Protein AF-A0A7K2Z0Q7-F1 (afdb_monomer)

pLDDT: mean 94.9, std 4.0, range [73.31, 98.5]

Solvent-accessible surface area (backbone atoms only — not comparable to full-atom values): 5760 Å² total; per-residue (Å²): 138,66,60,49,53,21,28,25,45,34,69,58,97,89,40,77,43,82,45,73,49,55,73,80,82,40,60,66,67,76,43,78,44,81,46,44,81,87,49,41,66,60,53,51,54,57,59,68,65,64,79,80,56,42,56,82,35,49,38,47,48,37,37,37,35,38,58,50,102,88,40,72,49,80,48,76,46,66,43,68,94,50,44,56,84,77,46,50,59,61,52,54,63,75,75,110

Secondary structure (DSSP, 8-state):
--SGGGEE--EETTEE--EE--TTTTPPPEEEEE--TTTHHHHHHHHHTPPP-TTTS-SEEEEEEESSSS-EEEEEEE-TTS--TTTHHHHHHHH-

Sequence (96 aa):
RHESLRTVFPEVEGVPCQQVLTPEAAAPRLIVTPTSETELPAALEAGARYAFDLATEIPLRVELFTLSAKEHALLVVMHHIAGDGWSLGPLASDLT

Structure (mmCIF, N/CA/C/O backbone):
data_AF-A0A7K2Z0Q7-F1
#
_entry.id   AF-A0A7K2Z0Q7-F1
#
loop_
_atom_site.group_PDB
_atom_site.id
_atom_site.type_symbol
_atom_site.label_atom_id
_atom_site.label_alt_id
_atom_site.label_comp_id
_atom_site.label_asym_id
_atom_site.label_entity_id
_atom_site.label_seq_id
_atom_site.pdbx_PDB_ins_code
_atom_site.Cartn_x
_atom_site.Cartn_y
_atom_site.Cartn_z
_atom_site.occupancy
_atom_site.B_iso_or_equiv
_atom_site.auth_seq_id
_atom_site.auth_comp_id
_atom_site.auth_asym_id
_atom_site.auth_atom_id
_atom_site.pdbx_PDB_model_num
ATOM 1 N N . ARG A 1 1 ? -7.093 6.555 -10.856 1.00 89.25 1 ARG A N 1
ATOM 2 C CA . ARG A 1 1 ? -6.815 7.977 -11.175 1.00 89.25 1 ARG A CA 1
ATOM 3 C C . ARG A 1 1 ? -5.325 8.213 -11.396 1.00 89.25 1 ARG A C 1
ATOM 5 O O . ARG A 1 1 ? -4.958 8.606 -12.490 1.00 89.25 1 ARG A O 1
ATOM 12 N N . HIS A 1 2 ? -4.487 7.954 -10.393 1.00 94.50 2 HIS A N 1
ATOM 13 C CA . HIS A 1 2 ? -3.042 8.208 -10.443 1.00 94.50 2 HIS A CA 1
ATOM 14 C C . HIS A 1 2 ? -2.285 7.078 -11.135 1.00 94.50 2 HIS A C 1
ATOM 16 O O . HIS A 1 2 ? -2.485 5.920 -10.781 1.00 94.50 2 HIS A O 1
ATOM 22 N N . GLU A 1 3 ? -1.436 7.398 -12.114 1.00 96.69 3 GLU A N 1
ATOM 23 C CA . GLU A 1 3 ? -0.592 6.396 -12.782 1.00 96.69 3 GLU A CA 1
ATOM 24 C C . GLU A 1 3 ? 0.519 5.891 -11.863 1.00 96.69 3 GLU A C 1
ATOM 26 O O . GLU A 1 3 ? 0.752 4.691 -11.818 1.00 96.69 3 GLU A O 1
ATOM 31 N N . SER A 1 4 ? 1.113 6.773 -11.050 1.00 96.12 4 SER A N 1
ATOM 32 C CA . SER A 1 4 ? 2.189 6.419 -10.114 1.00 96.12 4 SER A CA 1
ATOM 33 C C . SER A 1 4 ? 1.802 5.310 -9.130 1.00 96.12 4 SER A C 1
ATOM 35 O O . SER A 1 4 ? 2.632 4.469 -8.802 1.00 96.12 4 SER A O 1
ATOM 37 N N . LEU A 1 5 ? 0.533 5.254 -8.706 1.00 95.75 5 LEU A N 1
ATOM 38 C CA . LEU A 1 5 ? 0.018 4.224 -7.793 1.00 95.75 5 LEU A CA 1
ATOM 39 C C . LEU A 1 5 ? -0.240 2.867 -8.466 1.00 95.75 5 LEU A C 1
ATOM 41 O O . LEU A 1 5 ? -0.519 1.895 -7.772 1.00 95.75 5 LEU A O 1
ATOM 45 N N . ARG A 1 6 ? -0.167 2.793 -9.799 1.00 97.25 6 ARG A N 1
ATOM 46 C CA . ARG A 1 6 ? -0.337 1.568 -10.602 1.00 97.25 6 ARG A CA 1
ATOM 47 C C . ARG A 1 6 ? 0.902 1.248 -11.442 1.00 97.25 6 ARG A C 1
ATOM 49 O O . ARG A 1 6 ? 0.801 0.525 -12.430 1.00 97.25 6 ARG A O 1
ATOM 56 N N . THR A 1 7 ? 2.055 1.796 -11.073 1.00 98.06 7 THR A N 1
ATOM 57 C CA . THR A 1 7 ? 3.332 1.543 -11.746 1.00 98.06 7 THR A CA 1
ATOM 58 C C . THR A 1 7 ? 4.129 0.497 -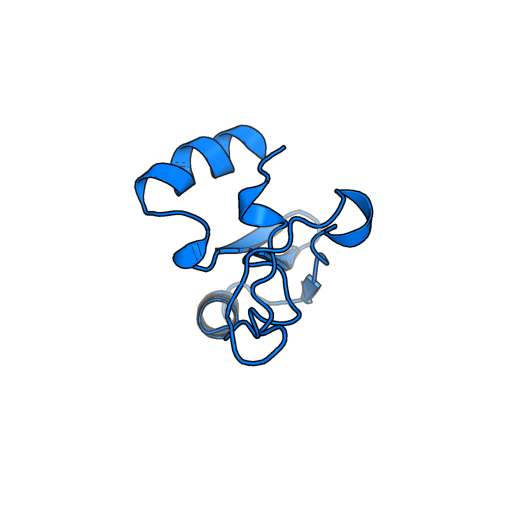10.983 1.00 98.06 7 THR A C 1
ATOM 60 O O . THR A 1 7 ? 4.359 0.665 -9.790 1.00 98.06 7 THR A O 1
ATOM 63 N N . VAL A 1 8 ? 4.589 -0.541 -11.677 1.00 98.12 8 VAL A N 1
ATOM 64 C CA . VAL A 1 8 ? 5.634 -1.456 -11.191 1.00 98.12 8 VAL A CA 1
ATOM 65 C C . VAL A 1 8 ? 6.978 -1.099 -11.828 1.00 98.12 8 VAL A C 1
ATOM 67 O O . VAL A 1 8 ? 7.032 -0.401 -12.845 1.00 98.12 8 VAL A O 1
ATOM 70 N N . PHE A 1 9 ? 8.062 -1.561 -11.217 1.00 97.81 9 PHE A N 1
ATOM 71 C CA . PHE A 1 9 ? 9.443 -1.204 -11.535 1.00 97.81 9 PHE A CA 1
ATOM 72 C C . PHE A 1 9 ? 10.298 -2.448 -11.833 1.00 97.81 9 PHE A C 1
ATOM 74 O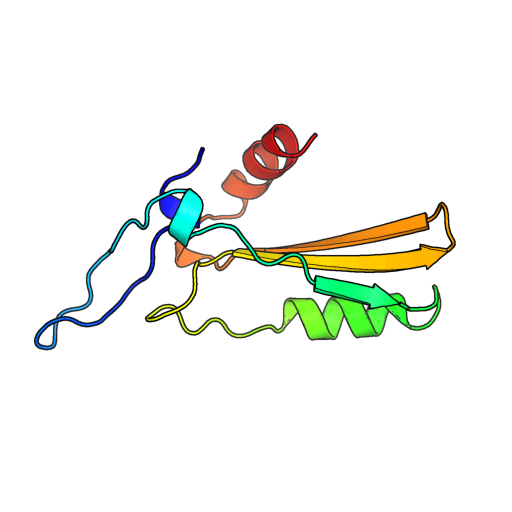 O . PHE A 1 9 ? 11.243 -2.734 -11.092 1.00 97.81 9 PHE A O 1
ATOM 81 N N . PRO A 1 10 ? 9.958 -3.242 -12.866 1.00 97.81 10 PRO A N 1
ATOM 82 C CA . PRO A 1 10 ? 10.732 -4.419 -13.219 1.00 97.81 10 PRO A CA 1
ATOM 83 C C . PRO A 1 10 ? 12.076 -4.029 -13.838 1.00 97.81 10 PRO A C 1
ATOM 85 O O . PRO A 1 10 ? 12.278 -2.923 -14.346 1.00 97.81 10 PRO A O 1
ATOM 88 N N . GLU A 1 11 ? 12.982 -4.996 -13.850 1.00 97.38 11 GLU A N 1
ATOM 89 C CA . GLU A 1 11 ? 14.191 -4.944 -14.657 1.00 97.38 11 GLU A CA 1
ATOM 90 C C . GLU A 1 11 ? 13.947 -5.696 -15.970 1.00 97.38 11 GLU A C 1
ATOM 92 O O . GLU A 1 11 ? 13.560 -6.866 -15.968 1.00 97.38 11 GLU A O 1
ATOM 97 N N . VAL A 1 12 ? 14.169 -5.026 -17.101 1.00 94.12 12 VAL A N 1
ATOM 98 C CA . VAL A 1 12 ? 14.085 -5.626 -18.437 1.00 94.12 12 VAL A CA 1
ATOM 99 C C . VAL A 1 12 ? 15.471 -5.549 -19.057 1.00 94.12 12 VAL A C 1
ATOM 101 O O . VAL A 1 12 ? 16.019 -4.463 -19.215 1.00 94.12 12 VAL A O 1
ATOM 104 N N . GLU A 1 13 ? 16.057 -6.708 -19.362 1.00 94.06 13 GLU A N 1
ATOM 105 C CA . GLU A 1 13 ? 17.407 -6.811 -19.942 1.00 94.06 13 GLU A CA 1
ATOM 106 C C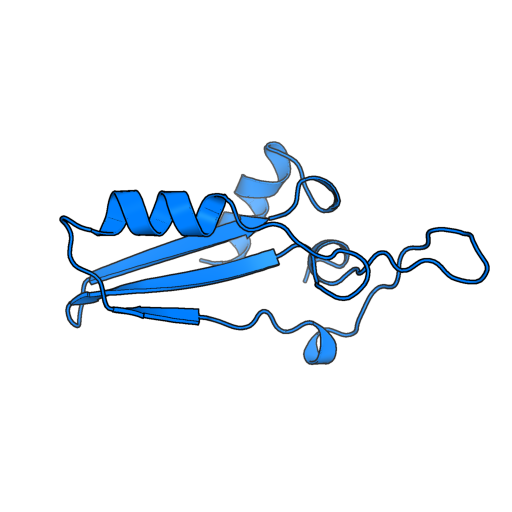 . GLU A 1 13 ? 18.497 -6.079 -19.126 1.00 94.06 13 GLU A C 1
ATOM 108 O O . GLU A 1 13 ? 19.417 -5.485 -19.684 1.00 94.06 13 GLU A O 1
ATOM 113 N N . GLY A 1 14 ? 18.412 -6.111 -17.791 1.00 94.38 14 GLY A N 1
ATOM 114 C CA . GLY A 1 14 ? 19.383 -5.436 -16.920 1.00 94.38 14 GLY A CA 1
ATOM 115 C C . GLY A 1 14 ? 19.094 -3.955 -16.664 1.00 94.38 14 GLY A C 1
ATOM 116 O O . GLY A 1 14 ? 19.884 -3.288 -15.997 1.00 94.38 14 GLY A O 1
ATOM 117 N N . VAL A 1 15 ? 17.993 -3.415 -17.199 1.00 95.88 15 VAL A N 1
ATOM 118 C CA . VAL A 1 15 ? 17.638 -1.995 -17.080 1.00 95.88 15 VAL A CA 1
ATOM 119 C C . VAL A 1 15 ? 16.323 -1.836 -16.308 1.00 95.88 15 VAL A C 1
ATOM 121 O O . VAL A 1 15 ? 15.283 -2.307 -16.778 1.00 95.88 15 VAL A O 1
ATOM 124 N N . PRO A 1 16 ? 16.323 -1.148 -15.149 1.00 94.56 16 PRO A N 1
ATOM 125 C CA . PRO A 1 16 ? 15.094 -0.794 -14.447 1.00 94.56 16 PRO A CA 1
ATOM 126 C C . PRO A 1 16 ? 14.215 0.117 -15.305 1.00 94.56 16 PRO A C 1
ATOM 128 O O . PRO A 1 16 ? 14.681 1.134 -15.826 1.00 94.56 16 PRO A O 1
ATOM 131 N N . CYS A 1 17 ? 12.934 -0.215 -15.429 1.00 96.44 17 CYS A N 1
ATOM 132 C CA . CYS A 1 17 ? 11.969 0.596 -16.163 1.00 96.44 17 CYS A CA 1
ATOM 133 C C . CYS A 1 17 ? 10.672 0.774 -15.371 1.00 96.44 17 CYS A C 1
ATOM 135 O O . CYS A 1 17 ? 10.426 0.087 -14.386 1.00 96.44 17 CYS A O 1
ATOM 137 N N . GLN A 1 18 ? 9.850 1.738 -15.784 1.00 97.75 18 GLN A N 1
ATOM 138 C CA . GLN A 1 18 ? 8.511 1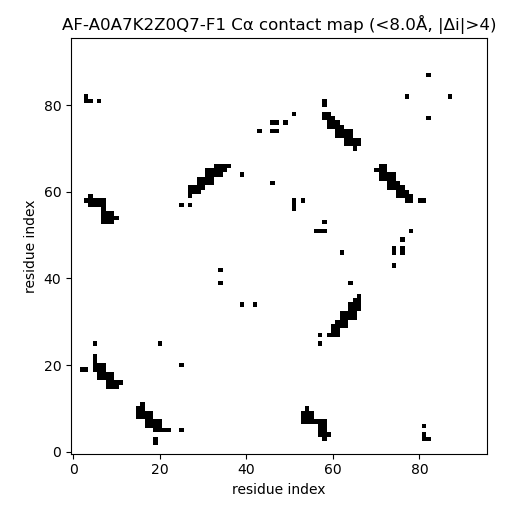.921 -15.233 1.00 97.75 18 GLN A CA 1
ATOM 139 C C . GLN A 1 18 ? 7.501 1.252 -16.149 1.00 97.75 18 GLN A C 1
ATOM 141 O O . GLN A 1 18 ? 7.431 1.566 -17.338 1.00 97.75 18 GLN A O 1
ATOM 146 N N . GLN A 1 19 ? 6.678 0.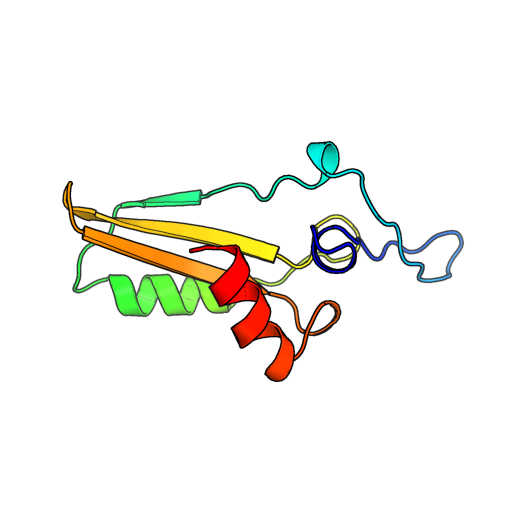383 -15.582 1.00 98.06 19 GLN A N 1
ATOM 147 C CA . GLN A 1 19 ? 5.569 -0.233 -16.284 1.00 98.06 19 GLN A CA 1
ATOM 148 C C . GLN A 1 19 ? 4.262 0.174 -15.614 1.00 98.06 19 GLN A C 1
ATOM 150 O O . GLN A 1 19 ? 3.910 -0.295 -14.533 1.00 98.06 19 GLN A O 1
ATOM 155 N N . VAL A 1 20 ? 3.529 1.054 -16.289 1.00 98.06 20 VAL A N 1
ATOM 156 C CA . VAL A 1 20 ? 2.209 1.506 -15.858 1.00 98.06 20 VAL A CA 1
ATOM 157 C C . VAL A 1 20 ? 1.181 0.420 -16.199 1.00 98.06 20 VAL A C 1
ATOM 159 O O . VAL A 1 20 ? 0.899 0.159 -17.369 1.00 98.06 20 VAL A O 1
ATOM 162 N N . LEU A 1 21 ? 0.606 -0.219 -15.183 1.00 97.94 21 LEU A N 1
ATOM 163 C CA . LEU A 1 21 ? -0.418 -1.259 -15.325 1.00 97.94 21 LEU A CA 1
ATOM 164 C C . LEU A 1 21 ? -1.795 -0.648 -15.587 1.00 97.94 21 LEU A C 1
ATOM 166 O O . LEU A 1 21 ? -2.052 0.464 -15.140 1.00 97.94 21 LEU A O 1
ATOM 170 N N . THR A 1 22 ? -2.721 -1.349 -16.249 1.00 97.38 22 THR A N 1
ATOM 171 C CA . THR A 1 22 ? -4.110 -0.856 -16.369 1.00 97.38 22 THR A CA 1
ATOM 172 C C . THR A 1 22 ? -4.794 -0.794 -14.994 1.00 97.38 22 THR A C 1
ATOM 174 O O . THR A 1 22 ? -4.369 -1.492 -14.070 1.00 97.38 22 THR A O 1
ATOM 177 N N . PRO A 1 23 ? -5.857 0.015 -14.817 1.00 93.94 23 PRO A N 1
ATOM 178 C CA . PRO A 1 23 ? -6.587 0.075 -13.550 1.00 93.94 23 PRO A CA 1
ATOM 179 C C . PRO A 1 23 ? -7.070 -1.290 -13.041 1.00 93.94 23 PRO A C 1
ATOM 181 O O . PRO A 1 23 ? -7.030 -1.540 -11.841 1.00 93.94 23 PRO A O 1
ATOM 184 N N . GLU A 1 24 ? -7.487 -2.181 -13.940 1.00 93.38 24 GLU A N 1
ATOM 185 C CA . GLU A 1 24 ? -8.005 -3.511 -13.604 1.00 93.38 24 GLU A CA 1
ATOM 186 C C . GLU A 1 24 ? -6.893 -4.436 -13.099 1.00 93.38 24 GLU A C 1
ATOM 188 O O . GLU A 1 24 ? -7.090 -5.170 -12.134 1.00 93.38 24 GLU A O 1
ATOM 193 N N . ALA A 1 25 ? -5.713 -4.374 -13.723 1.00 93.81 25 ALA A N 1
ATOM 194 C CA . ALA A 1 25 ? -4.544 -5.157 -13.324 1.00 93.81 25 ALA A CA 1
ATOM 195 C C . ALA A 1 25 ? -3.882 -4.633 -12.037 1.00 93.81 25 ALA A C 1
ATOM 197 O O . ALA A 1 25 ? -3.103 -5.346 -11.410 1.00 93.81 25 ALA A O 1
ATOM 198 N N . ALA A 1 26 ? -4.188 -3.394 -11.650 1.00 94.00 26 ALA A N 1
ATOM 199 C CA . ALA A 1 26 ? -3.578 -2.678 -10.536 1.00 94.00 26 ALA A CA 1
ATOM 200 C C . ALA A 1 26 ? -4.550 -2.402 -9.385 1.00 94.00 26 ALA A C 1
ATOM 202 O O . ALA A 1 26 ? -4.310 -1.508 -8.573 1.00 94.00 26 ALA A O 1
ATOM 203 N N . ALA A 1 27 ? -5.680 -3.107 -9.331 1.00 89.56 27 ALA A N 1
ATOM 204 C CA . ALA A 1 27 ? -6.631 -2.928 -8.248 1.00 89.56 27 ALA A CA 1
ATOM 205 C C . ALA A 1 27 ? -5.958 -3.319 -6.915 1.00 89.56 27 ALA A C 1
ATOM 207 O O . ALA A 1 27 ? -5.570 -4.481 -6.753 1.00 89.56 27 ALA A O 1
ATOM 208 N N . PRO A 1 28 ? -5.796 -2.386 -5.954 1.00 87.88 28 PRO A N 1
ATOM 209 C CA . PRO A 1 28 ? -5.175 -2.714 -4.683 1.00 87.88 28 PRO A CA 1
ATOM 210 C C . PRO A 1 28 ? -6.041 -3.738 -3.956 1.00 87.88 28 PRO A C 1
ATOM 212 O O . PRO A 1 28 ? -7.254 -3.567 -3.800 1.00 87.88 28 PRO A O 1
ATOM 215 N N . ARG A 1 29 ? -5.414 -4.818 -3.495 1.00 85.88 29 ARG A N 1
ATOM 216 C CA . ARG A 1 29 ? -6.103 -5.815 -2.683 1.00 85.88 29 ARG A CA 1
ATOM 217 C C . ARG A 1 29 ? -6.404 -5.213 -1.313 1.00 85.88 29 ARG A C 1
ATOM 219 O O . ARG A 1 29 ? -5.478 -4.920 -0.562 1.00 85.88 29 ARG A O 1
ATOM 226 N N . LEU A 1 30 ? -7.688 -5.089 -0.979 1.00 93.56 30 LEU A N 1
ATOM 227 C CA . LEU A 1 30 ? -8.119 -4.735 0.370 1.00 93.56 30 LEU A CA 1
ATOM 228 C C . LEU A 1 30 ? -7.983 -5.954 1.283 1.00 93.56 30 LEU A C 1
ATOM 230 O O . LEU A 1 30 ? -8.672 -6.962 1.104 1.00 93.56 30 LEU A O 1
ATOM 234 N N . ILE A 1 31 ? -7.085 -5.864 2.254 1.00 95.56 31 ILE A N 1
ATOM 235 C CA . ILE A 1 31 ? -6.932 -6.873 3.303 1.00 95.56 31 ILE A CA 1
ATOM 236 C C . ILE A 1 31 ? -7.838 -6.468 4.459 1.00 95.56 31 ILE A C 1
ATOM 238 O O . ILE A 1 31 ? -7.877 -5.297 4.815 1.00 95.56 31 ILE A O 1
ATOM 242 N N . VAL A 1 32 ? -8.599 -7.410 5.013 1.00 97.31 32 VAL A N 1
ATOM 243 C CA . VAL A 1 32 ? -9.498 -7.143 6.140 1.00 97.31 32 VAL A CA 1
ATOM 244 C C . VAL A 1 32 ? -9.067 -8.005 7.314 1.00 97.31 32 VAL A C 1
ATOM 246 O O . VAL A 1 32 ? -9.088 -9.234 7.214 1.00 97.31 32 VAL A O 1
ATOM 249 N N . THR A 1 33 ? -8.694 -7.356 8.411 1.00 97.50 33 THR A N 1
ATOM 250 C CA . THR A 1 33 ? -8.097 -8.002 9.580 1.00 97.50 33 THR A CA 1
ATOM 251 C C . THR A 1 33 ? -8.903 -7.653 10.832 1.00 97.50 33 THR A C 1
ATOM 253 O O . THR A 1 33 ? -8.905 -6.499 11.264 1.00 97.50 33 THR A O 1
ATOM 256 N N . PRO A 1 34 ? -9.599 -8.619 11.454 1.00 97.81 34 PRO A N 1
ATOM 257 C CA . PRO A 1 34 ? -10.194 -8.413 12.768 1.00 97.81 34 PRO A CA 1
ATOM 258 C C . PRO A 1 34 ? -9.125 -8.138 13.823 1.00 97.81 34 PRO A C 1
ATOM 260 O O . PRO A 1 34 ? -8.119 -8.842 13.888 1.00 97.81 34 PRO A O 1
ATOM 263 N N . THR A 1 35 ? -9.342 -7.119 14.648 1.00 97.50 35 THR A N 1
ATOM 264 C CA . THR A 1 35 ? -8.436 -6.756 15.743 1.00 97.50 35 THR A CA 1
ATOM 265 C C . THR A 1 35 ? -9.212 -6.115 16.892 1.00 97.50 35 THR A C 1
ATOM 267 O O . THR A 1 35 ? -10.394 -5.807 16.755 1.00 97.50 35 THR A O 1
ATOM 270 N N . SER A 1 36 ? -8.561 -5.917 18.033 1.00 97.75 36 SER A N 1
ATOM 271 C CA . SER A 1 36 ? -9.090 -5.151 19.163 1.00 97.75 36 SER A CA 1
ATOM 272 C C . SER A 1 36 ? -8.448 -3.763 19.238 1.00 97.75 36 SER A C 1
ATOM 274 O O . SER A 1 36 ? -7.356 -3.551 18.714 1.00 97.75 36 SER A O 1
ATOM 276 N N . GLU A 1 37 ? -9.071 -2.820 19.951 1.00 97.00 37 GLU A N 1
ATOM 277 C CA . GLU A 1 37 ? -8.459 -1.508 20.240 1.00 97.00 37 GLU A CA 1
ATOM 278 C C . GLU A 1 37 ? -7.062 -1.638 20.867 1.00 97.00 37 GLU A C 1
ATOM 280 O O . GLU A 1 37 ? -6.157 -0.866 20.560 1.00 97.00 37 GLU A O 1
ATOM 285 N N . THR A 1 38 ? -6.870 -2.645 21.722 1.00 98.12 38 THR A N 1
ATOM 286 C CA . THR A 1 38 ? -5.600 -2.907 22.408 1.00 98.12 38 THR A CA 1
ATOM 287 C C . THR A 1 38 ? -4.502 -3.429 21.485 1.00 98.12 38 THR A C 1
ATOM 289 O O . THR A 1 38 ? -3.328 -3.153 21.718 1.00 98.12 38 THR A O 1
ATOM 292 N N . GLU A 1 39 ? -4.861 -4.182 20.445 1.00 98.00 39 GLU A N 1
ATOM 293 C CA . GLU A 1 39 ? -3.908 -4.781 19.499 1.00 98.00 39 GLU A CA 1
ATOM 294 C C . GLU A 1 39 ? -3.669 -3.895 18.273 1.00 98.00 39 GLU A C 1
ATOM 296 O O . GLU A 1 39 ? -2.634 -4.024 17.613 1.00 98.00 39 GLU A O 1
ATOM 301 N N . LEU A 1 40 ? -4.591 -2.968 17.994 1.00 98.25 40 LEU A N 1
ATOM 302 C CA . LEU A 1 40 ? -4.549 -2.102 16.8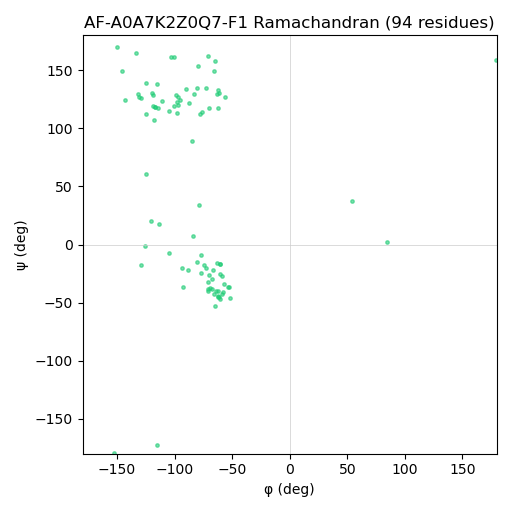24 1.00 98.25 40 LEU A CA 1
ATOM 303 C C . LEU A 1 40 ? -3.202 -1.372 16.656 1.00 98.25 40 LEU A C 1
ATOM 305 O O . LEU A 1 40 ? -2.681 -1.403 15.542 1.00 98.25 40 LEU A O 1
ATOM 309 N N . PRO A 1 41 ? -2.579 -0.759 17.687 1.00 98.38 41 PRO A N 1
ATOM 310 C CA . PRO A 1 41 ? -1.299 -0.071 17.504 1.00 98.38 41 PRO A CA 1
ATOM 311 C C . PRO A 1 41 ? -0.188 -0.987 16.974 1.00 98.38 41 PRO A C 1
ATOM 313 O O . PRO A 1 41 ? 0.538 -0.608 16.057 1.00 98.38 41 PRO A O 1
ATOM 316 N N . ALA A 1 42 ? -0.089 -2.209 17.505 1.00 98.06 42 ALA A N 1
ATOM 317 C CA . ALA A 1 42 ? 0.904 -3.185 17.062 1.00 98.06 42 ALA A CA 1
ATOM 318 C C . ALA A 1 42 ? 0.599 -3.696 15.645 1.00 98.06 42 ALA A C 1
ATOM 320 O O . ALA A 1 42 ? 1.514 -3.877 14.841 1.00 98.06 42 ALA A O 1
ATOM 321 N N . ALA A 1 43 ? -0.682 -3.883 15.319 1.00 97.81 43 ALA A N 1
ATOM 322 C CA . ALA A 1 43 ? -1.116 -4.287 13.986 1.00 97.81 43 ALA A CA 1
ATOM 323 C C . ALA A 1 43 ? -0.821 -3.205 12.931 1.00 97.81 43 ALA A C 1
ATOM 325 O O . ALA A 1 43 ? -0.299 -3.511 11.858 1.00 97.81 43 ALA A O 1
ATOM 326 N N . LEU A 1 44 ? -1.074 -1.932 13.257 1.00 98.00 44 LEU A N 1
ATOM 327 C CA . LEU A 1 44 ? -0.731 -0.788 12.411 1.00 98.00 44 LEU A CA 1
ATOM 328 C C . LEU A 1 44 ? 0.779 -0.686 12.193 1.00 98.00 44 LEU A C 1
ATOM 330 O O . LEU A 1 44 ? 1.219 -0.499 11.060 1.00 98.00 44 LEU A O 1
ATOM 334 N N . GLU A 1 45 ? 1.577 -0.838 13.252 1.00 98.00 45 GLU A N 1
ATOM 335 C CA . GLU A 1 45 ? 3.036 -0.808 13.150 1.00 98.00 45 GLU A CA 1
ATOM 336 C C . GLU A 1 45 ? 3.565 -1.947 12.267 1.00 98.00 45 GLU A C 1
ATOM 338 O O . GLU A 1 45 ? 4.411 -1.718 11.400 1.00 98.00 45 GLU A O 1
ATOM 343 N N . ALA A 1 46 ? 3.047 -3.163 12.444 1.00 96.94 46 ALA A N 1
ATOM 344 C CA . ALA A 1 46 ? 3.413 -4.307 11.618 1.00 96.94 46 ALA A CA 1
ATOM 345 C C . ALA A 1 46 ? 3.045 -4.079 10.143 1.00 96.94 46 ALA A C 1
ATOM 347 O O . ALA A 1 46 ? 3.874 -4.310 9.261 1.00 96.94 46 ALA A O 1
ATOM 348 N N . GLY A 1 47 ? 1.841 -3.568 9.871 1.00 95.81 47 GLY A N 1
ATOM 349 C CA . GLY A 1 47 ? 1.393 -3.247 8.517 1.00 95.81 47 GLY A CA 1
ATOM 350 C C . GLY A 1 47 ? 2.221 -2.138 7.861 1.00 95.81 47 GLY A C 1
ATOM 351 O O . GLY A 1 47 ? 2.576 -2.244 6.688 1.00 95.81 47 GLY A O 1
ATOM 352 N N . ALA A 1 48 ? 2.596 -1.099 8.613 1.00 95.69 48 ALA A N 1
ATOM 353 C CA . ALA A 1 48 ? 3.400 0.020 8.116 1.00 95.69 48 ALA A CA 1
ATOM 354 C C . ALA A 1 48 ? 4.838 -0.381 7.743 1.00 95.69 48 ALA A C 1
ATOM 356 O O . ALA A 1 48 ? 5.477 0.296 6.940 1.00 95.69 48 ALA A O 1
ATOM 357 N N . ARG A 1 49 ? 5.347 -1.488 8.299 1.00 96.50 49 ARG A N 1
ATOM 358 C CA . ARG A 1 49 ? 6.672 -2.053 7.990 1.00 96.50 49 ARG A CA 1
ATOM 359 C C . ARG A 1 49 ? 6.674 -2.956 6.752 1.00 96.50 49 ARG A C 1
ATOM 361 O O . ARG A 1 49 ? 7.692 -3.592 6.482 1.00 96.50 49 ARG A O 1
ATOM 368 N N . TYR A 1 50 ? 5.566 -3.032 6.012 1.00 95.69 50 TYR A N 1
ATOM 369 C CA . TYR A 1 50 ? 5.489 -3.817 4.784 1.00 95.69 50 TYR A CA 1
ATOM 370 C C . TYR A 1 50 ? 6.570 -3.395 3.780 1.00 95.69 50 TYR A C 1
ATOM 372 O O . TYR A 1 50 ? 6.690 -2.220 3.428 1.00 95.69 50 TYR A O 1
ATOM 380 N N . ALA A 1 51 ? 7.341 -4.374 3.312 1.00 96.31 51 ALA A N 1
ATOM 381 C CA . ALA A 1 51 ? 8.330 -4.190 2.263 1.00 96.31 51 ALA A CA 1
ATOM 382 C C . ALA A 1 51 ? 7.718 -4.608 0.923 1.00 96.31 51 ALA A C 1
ATOM 384 O O . ALA A 1 51 ? 7.312 -5.756 0.765 1.00 96.31 51 ALA A 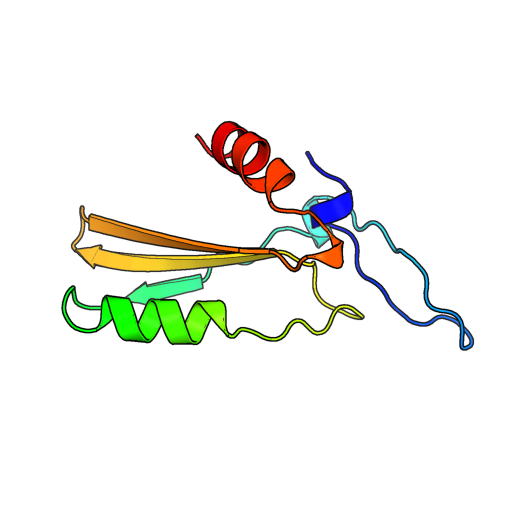O 1
ATOM 385 N N . PHE A 1 52 ? 7.656 -3.668 -0.018 1.00 97.00 52 PHE A N 1
ATOM 386 C CA . PHE A 1 52 ? 7.140 -3.908 -1.362 1.00 97.00 52 PHE A CA 1
ATOM 387 C C . PHE A 1 52 ? 8.202 -4.577 -2.235 1.00 97.00 52 PHE A C 1
ATOM 389 O O . PHE A 1 52 ? 9.338 -4.099 -2.290 1.00 97.00 52 PHE A O 1
ATOM 396 N N . ASP A 1 53 ? 7.813 -5.608 -2.982 1.00 96.81 53 ASP A N 1
ATOM 397 C CA . ASP A 1 53 ? 8.574 -6.035 -4.157 1.00 96.81 53 ASP A CA 1
ATOM 398 C C . ASP A 1 53 ? 8.146 -5.193 -5.362 1.00 96.81 53 ASP A C 1
ATOM 400 O O . ASP A 1 53 ? 7.225 -5.538 -6.097 1.00 96.81 53 ASP A O 1
ATOM 404 N N . LEU A 1 54 ? 8.811 -4.057 -5.568 1.00 96.88 54 LEU A N 1
ATOM 405 C CA . LEU A 1 54 ? 8.433 -3.102 -6.613 1.00 96.88 54 LEU A CA 1
ATOM 406 C C . LEU A 1 54 ? 8.539 -3.664 -8.035 1.00 96.88 54 LEU A C 1
ATOM 408 O O . LEU A 1 54 ? 7.960 -3.071 -8.941 1.00 96.88 54 LEU A O 1
ATOM 412 N N . ALA A 1 55 ? 9.234 -4.784 -8.258 1.00 96.38 55 ALA A N 1
ATOM 413 C CA . ALA A 1 55 ? 9.279 -5.419 -9.572 1.00 96.38 55 ALA A CA 1
ATOM 414 C C . ALA A 1 55 ? 7.933 -6.053 -9.958 1.00 96.38 55 ALA A C 1
ATOM 416 O O . ALA A 1 55 ? 7.633 -6.181 -11.147 1.00 96.38 55 ALA A O 1
ATOM 417 N N . THR A 1 56 ? 7.123 -6.443 -8.970 1.00 95.62 56 THR A N 1
ATOM 418 C CA . THR A 1 56 ? 5.894 -7.220 -9.179 1.00 95.62 56 THR A CA 1
ATOM 419 C C . THR A 1 56 ? 4.661 -6.629 -8.493 1.00 95.62 56 THR A C 1
ATOM 421 O O . THR A 1 56 ? 3.535 -6.943 -8.881 1.00 95.62 56 THR A O 1
ATOM 424 N N . GLU A 1 57 ? 4.847 -5.732 -7.528 1.00 96.75 57 GLU A N 1
ATOM 425 C CA . GLU A 1 57 ? 3.792 -5.142 -6.712 1.00 96.75 57 GLU A CA 1
ATOM 426 C C . GLU A 1 57 ? 3.663 -3.640 -6.953 1.00 96.75 57 GLU A C 1
ATOM 428 O O . GLU A 1 57 ? 4.647 -2.898 -7.022 1.00 96.75 57 GLU A O 1
ATOM 433 N N . ILE A 1 58 ? 2.416 -3.170 -7.031 1.00 97.12 58 ILE A N 1
ATOM 434 C CA . ILE A 1 58 ? 2.138 -1.736 -7.059 1.00 97.12 58 ILE A CA 1
ATOM 435 C C . ILE A 1 58 ? 2.548 -1.088 -5.722 1.00 97.12 58 ILE A C 1
ATOM 437 O O . ILE A 1 58 ? 2.421 -1.713 -4.666 1.00 97.12 58 ILE A O 1
ATOM 441 N N . PRO A 1 59 ? 2.975 0.186 -5.719 1.00 96.62 59 PRO A N 1
ATOM 442 C CA . PRO A 1 59 ? 3.513 0.884 -4.548 1.00 96.62 59 PRO A CA 1
ATOM 443 C C . PRO A 1 59 ? 2.417 1.368 -3.583 1.00 96.62 59 PRO A C 1
ATOM 445 O O . PRO A 1 59 ? 2.544 2.433 -2.976 1.00 96.62 59 PRO A O 1
ATOM 448 N N . LEU A 1 60 ? 1.324 0.611 -3.462 1.00 95.31 60 LEU A N 1
ATOM 449 C CA . LEU A 1 60 ? 0.162 0.920 -2.641 1.00 95.31 60 LEU A CA 1
ATOM 450 C C . LEU A 1 60 ? -0.400 -0.361 -2.017 1.00 95.31 60 LEU A C 1
ATOM 452 O O . LEU A 1 60 ? -0.796 -1.291 -2.718 1.00 95.31 60 LEU A O 1
ATOM 456 N N . ARG A 1 61 ? -0.506 -0.376 -0.691 1.00 95.31 61 ARG A N 1
ATOM 457 C CA . ARG A 1 61 ? -1.150 -1.440 0.083 1.00 95.31 61 ARG A CA 1
ATOM 458 C C . ARG A 1 61 ? -2.236 -0.843 0.967 1.00 95.31 61 ARG A C 1
ATOM 460 O O . ARG A 1 61 ? -2.034 0.211 1.569 1.00 95.31 61 ARG A O 1
ATOM 467 N N . VAL A 1 62 ? -3.369 -1.537 1.059 1.00 95.75 62 VAL A N 1
ATOM 468 C CA . VAL A 1 62 ? -4.519 -1.103 1.856 1.00 95.75 62 VAL A CA 1
ATOM 469 C C . VAL A 1 62 ? -4.984 -2.237 2.763 1.00 95.75 62 VAL A C 1
ATOM 471 O O . VAL A 1 62 ? -5.268 -3.343 2.300 1.00 95.75 62 VAL A O 1
ATOM 474 N N . GLU A 1 63 ? -5.083 -1.953 4.057 1.00 97.56 63 GLU A N 1
ATOM 475 C CA . GLU A 1 63 ? -5.566 -2.892 5.064 1.00 97.56 63 GLU A CA 1
ATOM 476 C C . GLU A 1 63 ? -6.611 -2.221 5.959 1.00 97.56 63 GLU A C 1
ATOM 478 O O . GLU A 1 63 ? -6.406 -1.121 6.466 1.00 97.56 63 GLU A O 1
ATOM 483 N N . LEU A 1 64 ? -7.758 -2.873 6.119 1.00 97.88 64 LEU A N 1
ATOM 484 C CA . LEU A 1 64 ? -8.857 -2.449 6.970 1.00 97.88 64 LEU A CA 1
ATOM 485 C C . LEU A 1 64 ? -8.876 -3.317 8.223 1.00 97.88 64 LEU A C 1
ATOM 487 O O . LEU A 1 64 ? -9.173 -4.511 8.172 1.00 97.88 64 LEU A O 1
ATOM 491 N N . PHE A 1 65 ? -8.621 -2.693 9.359 1.00 98.50 65 PHE A N 1
ATOM 492 C CA . PHE A 1 65 ? -8.762 -3.312 10.661 1.00 98.50 65 PHE A CA 1
ATOM 493 C C . PHE A 1 65 ? -10.199 -3.145 11.151 1.00 98.50 65 PHE A C 1
ATOM 495 O O . PHE A 1 65 ? -10.685 -2.020 11.263 1.00 98.50 65 PHE A O 1
ATOM 502 N N . THR A 1 66 ? -10.893 -4.248 11.430 1.00 98.31 66 THR A N 1
ATOM 503 C CA . THR A 1 66 ? -12.271 -4.228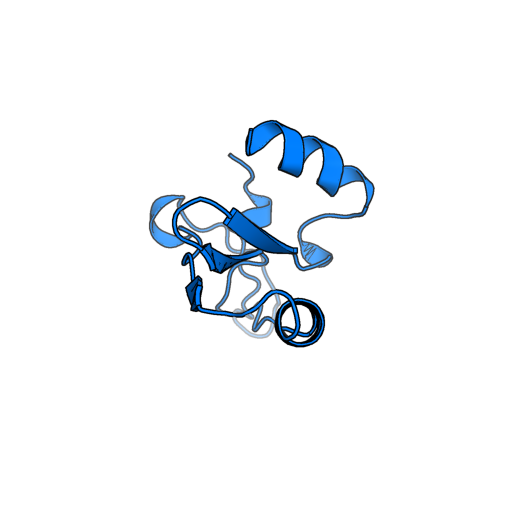 11.952 1.00 98.31 66 THR A CA 1
ATOM 504 C C . THR A 1 66 ? -12.232 -4.402 13.470 1.00 98.31 66 THR A C 1
ATOM 506 O O . THR A 1 66 ? -11.865 -5.481 13.940 1.00 98.31 66 THR A O 1
ATOM 509 N N . LEU A 1 67 ? -12.612 -3.367 14.225 1.00 98.19 67 LEU A N 1
ATOM 510 C CA . LEU A 1 67 ? -12.642 -3.385 15.695 1.00 98.19 67 LEU A CA 1
ATOM 511 C C . LEU A 1 67 ? -14.025 -3.790 16.214 1.00 98.19 67 LEU A C 1
ATOM 513 O O . LEU A 1 67 ? -14.166 -4.503 17.206 1.00 98.19 67 LEU A O 1
ATOM 517 N N . SER A 1 68 ? -15.068 -3.351 15.511 1.00 97.06 68 SER A N 1
ATOM 518 C CA . SER A 1 68 ? -16.454 -3.743 15.743 1.00 97.06 68 SER A CA 1
ATOM 519 C C . SER A 1 68 ? -17.257 -3.632 14.446 1.00 97.06 68 SER A C 1
ATOM 521 O O . SER A 1 68 ? -16.743 -3.213 13.413 1.00 97.06 68 SER A O 1
ATOM 523 N N . ALA A 1 69 ? -18.557 -3.936 14.488 1.00 94.81 69 ALA A N 1
ATOM 524 C CA . ALA A 1 69 ? -19.436 -3.766 13.328 1.00 94.81 69 ALA A CA 1
ATOM 525 C C . ALA A 1 69 ? -19.543 -2.309 12.827 1.00 94.81 69 ALA A C 1
ATOM 527 O O . ALA A 1 69 ? -20.023 -2.080 11.718 1.00 94.81 69 ALA A O 1
ATOM 528 N N . LYS A 1 70 ? -19.153 -1.318 13.642 1.00 96.69 70 LYS A N 1
ATOM 529 C CA . LYS A 1 70 ? -19.267 0.114 13.318 1.00 96.69 70 LYS A CA 1
ATOM 530 C C . LYS A 1 70 ? -17.951 0.879 13.431 1.00 96.69 70 LYS A C 1
ATOM 532 O O . LYS A 1 70 ? -17.936 2.069 13.140 1.00 96.69 70 LYS A O 1
ATOM 537 N N . GLU A 1 71 ? -16.867 0.219 13.819 1.00 97.56 71 GLU A N 1
ATOM 538 C CA . GLU A 1 71 ? -15.586 0.867 14.080 1.00 97.56 71 GLU A CA 1
ATOM 539 C C . GLU A 1 71 ? -14.457 0.138 13.371 1.00 97.56 71 GLU A C 1
ATOM 541 O O . GLU A 1 71 ? -14.306 -1.082 13.480 1.00 97.56 71 GLU A O 1
ATOM 546 N N . HIS A 1 72 ? -13.697 0.914 12.606 1.00 97.62 72 HIS A N 1
ATOM 547 C CA . HIS A 1 72 ? -12.680 0.414 11.704 1.00 97.62 72 HIS A CA 1
ATOM 548 C C . HIS A 1 72 ? -11.512 1.392 11.649 1.00 97.62 72 HIS A C 1
ATOM 550 O O . HIS A 1 72 ? -11.712 2.604 11.736 1.00 97.62 72 HIS A O 1
ATOM 556 N N . ALA A 1 73 ? -10.312 0.871 11.423 1.00 97.69 73 ALA A N 1
ATOM 557 C CA . ALA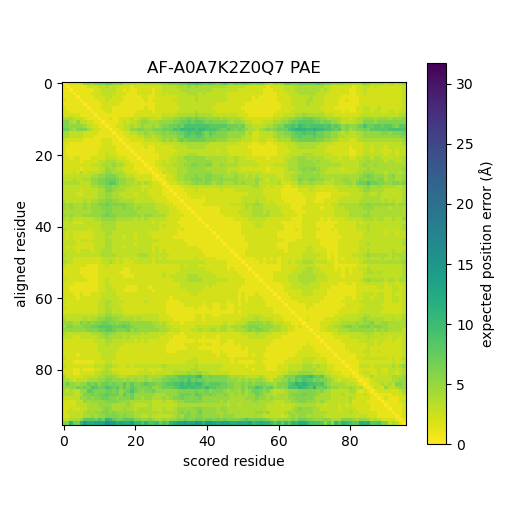 A 1 73 ? -9.138 1.667 11.099 1.00 97.69 73 ALA A CA 1
ATOM 558 C C . ALA A 1 73 ? -8.617 1.263 9.717 1.00 97.69 73 ALA A C 1
ATOM 560 O O . ALA A 1 73 ? -8.413 0.082 9.446 1.00 97.69 73 ALA A O 1
ATOM 561 N N . LEU A 1 74 ? -8.411 2.241 8.834 1.00 96.50 74 LEU A N 1
ATOM 562 C CA . LEU A 1 74 ? -7.854 2.019 7.502 1.00 96.50 74 LEU A CA 1
ATOM 563 C C . LEU A 1 74 ? -6.371 2.390 7.504 1.00 96.50 74 LEU A C 1
ATOM 565 O O . LEU A 1 74 ? -6.019 3.547 7.734 1.00 96.50 74 LEU A O 1
ATOM 569 N N . LEU A 1 75 ? -5.511 1.421 7.212 1.00 96.25 75 LEU A N 1
ATOM 570 C CA . LEU A 1 75 ? -4.097 1.638 6.957 1.00 96.25 75 LEU A CA 1
ATOM 571 C C . LEU A 1 75 ? -3.855 1.690 5.449 1.00 96.25 75 LEU A C 1
ATOM 573 O O . LEU A 1 75 ? -4.133 0.733 4.726 1.00 96.25 75 LEU A O 1
ATOM 577 N N . VAL A 1 76 ? -3.288 2.804 4.994 1.00 94.25 76 VAL A N 1
ATOM 578 C CA . VAL A 1 76 ? -2.799 2.978 3.625 1.00 94.25 76 VAL A CA 1
ATOM 579 C C . VAL A 1 76 ? -1.289 3.146 3.690 1.00 94.25 76 VAL A C 1
ATOM 581 O O . VAL A 1 76 ? -0.794 4.097 4.292 1.00 94.25 76 VAL A O 1
ATOM 584 N N . VAL A 1 77 ? -0.558 2.221 3.072 1.00 94.38 77 VAL A N 1
ATOM 585 C CA . VAL A 1 77 ? 0.902 2.280 2.965 1.00 94.38 77 VAL A CA 1
ATOM 586 C C . VAL A 1 77 ? 1.256 2.546 1.512 1.00 94.38 77 VAL A C 1
ATOM 588 O O . VAL A 1 77 ? 0.851 1.798 0.623 1.00 94.38 77 VAL A O 1
ATOM 591 N N . MET A 1 78 ? 2.010 3.615 1.279 1.00 94.56 78 MET A N 1
ATOM 592 C CA . MET A 1 78 ? 2.490 4.002 -0.042 1.00 94.56 78 MET A CA 1
ATOM 593 C C . MET A 1 78 ? 4.014 4.015 -0.037 1.00 94.56 78 MET A C 1
ATOM 595 O O . MET A 1 78 ? 4.628 4.619 0.846 1.00 94.56 78 MET A O 1
ATOM 599 N N . HIS A 1 79 ? 4.633 3.371 -1.024 1.00 95.62 79 HIS A N 1
ATOM 600 C CA . HIS A 1 79 ? 6.079 3.453 -1.183 1.00 95.62 79 HIS A CA 1
ATOM 601 C C . HIS A 1 79 ? 6.469 4.842 -1.714 1.00 95.62 79 HIS A C 1
ATOM 603 O O . HIS A 1 79 ? 5.881 5.333 -2.678 1.00 95.62 79 HIS A O 1
ATOM 609 N N . HIS A 1 80 ? 7.501 5.459 -1.131 1.00 94.94 80 HIS A N 1
ATOM 610 C CA . HIS A 1 80 ? 7.918 6.833 -1.454 1.00 94.94 80 HIS A CA 1
ATOM 611 C C . HIS A 1 80 ? 8.348 7.046 -2.922 1.00 94.94 80 HIS A C 1
ATOM 613 O O . HIS A 1 80 ? 8.403 8.171 -3.407 1.00 94.94 80 HIS A O 1
ATOM 619 N N . ILE A 1 81 ? 8.633 5.962 -3.652 1.00 95.62 81 ILE A N 1
ATOM 620 C CA . ILE A 1 81 ? 8.908 5.996 -5.100 1.00 95.62 81 ILE A CA 1
ATOM 621 C C . ILE A 1 81 ? 7.717 6.532 -5.915 1.00 95.62 81 ILE A C 1
ATOM 623 O O . ILE A 1 81 ? 7.908 7.054 -7.009 1.00 95.62 81 ILE A O 1
ATOM 627 N N . ALA A 1 82 ? 6.494 6.397 -5.390 1.00 94.69 82 ALA A N 1
ATOM 628 C CA . ALA A 1 82 ? 5.250 6.754 -6.070 1.00 94.69 82 ALA A CA 1
ATOM 629 C C . ALA A 1 82 ? 4.608 8.052 -5.563 1.00 94.69 82 ALA A C 1
ATOM 631 O O . ALA A 1 82 ? 3.630 8.520 -6.154 1.00 94.69 82 ALA A O 1
ATOM 632 N N . GLY A 1 83 ? 5.143 8.624 -4.484 1.00 91.25 83 GLY A N 1
ATOM 633 C CA . GLY A 1 83 ? 4.638 9.845 -3.876 1.00 91.25 83 GLY A CA 1
ATOM 634 C C . GLY A 1 83 ? 5.441 10.256 -2.648 1.00 91.25 83 GLY A C 1
ATOM 635 O O . GLY A 1 83 ? 6.112 9.451 -2.011 1.00 91.25 83 GLY A O 1
ATOM 636 N N . ASP A 1 84 ? 5.348 11.528 -2.304 1.00 91.12 84 ASP A N 1
ATOM 637 C CA . ASP A 1 84 ? 6.034 12.149 -1.175 1.00 91.12 84 ASP A CA 1
ATOM 638 C C . ASP A 1 84 ? 5.035 12.642 -0.112 1.00 91.12 84 ASP A C 1
ATOM 640 O O . ASP A 1 84 ? 3.828 12.397 -0.187 1.00 91.12 84 ASP A O 1
ATOM 644 N N . GLY A 1 85 ? 5.531 13.367 0.895 1.00 83.81 85 GLY A N 1
ATOM 645 C CA . GLY A 1 85 ? 4.681 13.939 1.942 1.00 83.81 85 GLY A CA 1
ATOM 646 C C . GLY A 1 85 ? 3.604 14.900 1.416 1.00 83.81 85 GLY A C 1
ATOM 647 O O . GLY A 1 85 ? 2.541 15.004 2.026 1.00 83.81 85 GLY A O 1
ATOM 648 N N . TRP A 1 86 ? 3.825 15.564 0.275 1.00 89.69 86 TRP A N 1
ATOM 649 C CA . TRP A 1 86 ? 2.817 16.426 -0.355 1.00 89.69 86 TRP A CA 1
ATOM 650 C C . TRP A 1 86 ? 1.740 15.634 -1.092 1.00 89.69 86 TRP A C 1
ATOM 652 O O . TRP A 1 86 ? 0.615 16.111 -1.226 1.00 89.69 86 TRP A O 1
ATOM 662 N N . SER A 1 87 ? 2.052 14.411 -1.511 1.00 87.94 87 SER A N 1
ATOM 663 C CA . SER A 1 87 ? 1.128 13.526 -2.220 1.00 87.94 87 SER A CA 1
ATOM 664 C C . SER A 1 87 ? 0.033 12.943 -1.310 1.00 87.94 87 SER A C 1
ATOM 666 O O . SER A 1 87 ? -1.030 12.559 -1.800 1.00 87.94 87 SER A O 1
ATOM 668 N N . LEU A 1 88 ? 0.238 12.926 0.015 1.00 85.56 88 LEU A N 1
ATOM 669 C CA . LEU A 1 88 ? -0.713 12.344 0.976 1.00 85.56 88 LEU A CA 1
ATOM 670 C C . LEU A 1 88 ? -2.039 13.114 1.080 1.00 85.56 88 LEU A C 1
ATOM 672 O O . LEU A 1 88 ? -3.093 12.495 1.196 1.00 85.56 88 LEU A O 1
ATOM 676 N N . GLY A 1 89 ? -2.012 14.448 1.015 1.00 88.50 89 GLY A N 1
ATOM 677 C CA . GLY A 1 89 ? -3.225 15.275 1.084 1.00 88.50 89 GLY A CA 1
ATOM 678 C C . GLY A 1 89 ? -4.176 15.055 -0.104 1.00 88.50 89 GLY A C 1
ATOM 679 O O . GLY A 1 89 ? -5.353 14.749 0.108 1.00 88.50 89 GLY A O 1
ATOM 680 N N . PRO A 1 90 ? -3.687 15.157 -1.356 1.00 91.06 90 PRO A N 1
ATOM 681 C CA . PRO A 1 90 ? -4.459 14.809 -2.546 1.00 91.06 90 PRO A CA 1
ATOM 682 C C . PRO A 1 90 ? -4.956 13.361 -2.538 1.00 91.06 90 PRO A C 1
ATOM 684 O O . PRO A 1 90 ? -6.107 13.121 -2.883 1.00 91.06 90 PRO A O 1
ATOM 687 N N . LEU A 1 91 ? -4.126 12.407 -2.099 1.00 89.75 91 LEU A N 1
ATOM 688 C CA . LEU A 1 91 ? -4.539 11.008 -1.979 1.00 89.75 91 LEU A CA 1
ATOM 689 C C . LEU A 1 91 ? -5.708 10.842 -1.000 1.00 89.75 91 LEU A C 1
ATOM 691 O O . LEU A 1 91 ? -6.685 10.179 -1.333 1.00 89.75 91 LEU A O 1
ATOM 695 N N . ALA A 1 92 ? -5.633 11.463 0.179 1.00 89.00 92 ALA A N 1
ATOM 696 C CA . ALA A 1 92 ? -6.714 11.425 1.160 1.00 89.00 92 ALA A CA 1
ATOM 697 C C . ALA A 1 92 ? -8.003 12.063 0.619 1.00 89.00 92 ALA A C 1
ATOM 699 O O . ALA A 1 92 ? -9.079 11.510 0.812 1.00 89.00 92 ALA A O 1
ATOM 700 N N . SER A 1 93 ? -7.884 13.176 -0.111 1.00 91.62 93 SER A N 1
ATOM 701 C CA . SER A 1 93 ? -9.033 13.877 -0.705 1.00 91.62 93 SER A CA 1
ATOM 702 C C . SER A 1 93 ? -9.717 13.076 -1.815 1.00 91.62 93 SER A C 1
ATOM 704 O O . SER A 1 93 ? -10.908 13.233 -2.028 1.00 91.62 93 SER A O 1
ATOM 706 N N . ASP A 1 94 ? -8.978 12.228 -2.532 1.00 91.56 94 ASP A N 1
ATOM 707 C CA . ASP A 1 94 ? -9.544 11.370 -3.578 1.00 91.56 94 ASP A CA 1
ATOM 708 C C . ASP A 1 94 ? -10.228 10.107 -3.010 1.00 91.56 94 ASP A C 1
ATOM 710 O O . ASP A 1 94 ? -10.945 9.422 -3.741 1.00 91.56 94 ASP A O 1
ATOM 714 N N . LEU A 1 95 ? -9.976 9.761 -1.741 1.00 86.56 95 LEU A N 1
ATOM 715 C CA . LEU A 1 95 ? -10.554 8.591 -1.065 1.00 86.56 95 LEU A CA 1
ATOM 716 C C . LEU A 1 95 ? -11.900 8.883 -0.382 1.00 86.56 95 LEU A C 1
ATOM 718 O O . LEU A 1 95 ? -12.649 7.939 -0.122 1.00 86.56 95 LEU A O 1
ATOM 722 N N . THR A 1 96 ? -12.186 10.148 -0.070 1.00 73.31 96 THR A N 1
ATOM 723 C CA . THR A 1 96 ? -13.382 10.607 0.661 1.00 73.31 96 THR A CA 1
ATOM 724 C C . THR A 1 96 ? -14.260 11.491 -0.205 1.00 73.31 96 THR A C 1
ATOM 726 O O . THR A 1 96 ? -15.491 11.280 -0.203 1.00 73.31 96 THR A O 1
#

Radius of gyration: 15.02 Å; Cα contacts (8 Å, |Δi|>4): 131; chains: 1; bounding box: 39×25×42 Å

Foldseek 3Di:
DAQLQQWAFAQDPNRTDTDRDPCVLQPADEAEAEDAPVCVVVVLVVVQPDDDPRNRHGQWHWYWYDHDPPDIDIDIHGDCSSHDPVVVVVVVVVVD

Nearest PDB structures (foldseek):
  6m7l-assembly1_B  TM=9.597E-01  e=4.239E-07  [Actinomadura] parvosata subsp. kistnae
  5u89-assembly1_A  TM=9.320E-01  e=1.376E-07  Geobacillus sp. Y4.1MC1
  6p1j-assembly2_B  TM=8.405E-01  e=2.934E-05  Eleftheria terrae
  6p1j-assembly1_A  TM=8.129E-01  e=2.251E-05  Eleftheria terrae
  8rz6-assembly1_B  TM=8.224E-01  e=3.631E-04  Streptomyces regensis

Mean predicted aligned error: 3.04 Å